Protein AF-A0A6P2C553-F1 (afdb_monomer_lite)

Foldseek 3Di:
DDDPDDPVVVVVVVVVVVVVCLVVVPDDDDDDDPPPDDLVNQLVVLVVVLVVLVVCCVVVVDPPVVSVLVNLVSVLVNCVSPNDDAPPVVPVPDRCPVVSSVVNVVVVVCVSCVVPPPD

Secondary structure (DSSP, 8-state):
-PPP--HHHHHHHHHHHHHHHHHTT-----PPP-S---HHHHHHHHHHHHHHHHHHHHTTSS-HHHHHHHHHHHHHHHHHHSPPPS-SS--SS---HHHHHHHHHHHHHHHHHHTT---

Organism: NCBI:txid2480626

Structure (mmCIF, N/CA/C/O backbone):
data_AF-A0A6P2C553-F1
#
_entry.id   AF-A0A6P2C553-F1
#
loop_
_atom_site.group_PDB
_atom_site.id
_atom_site.type_symbol
_atom_site.label_atom_id
_atom_site.label_alt_id
_atom_site.label_comp_id
_atom_site.label_asym_id
_atom_site.label_entity_id
_atom_site.label_seq_id
_atom_site.pdbx_PDB_ins_code
_atom_site.Cartn_x
_atom_site.Cartn_y
_atom_site.Cartn_z
_atom_site.occupancy
_atom_site.B_iso_or_equiv
_atom_site.auth_seq_id
_atom_site.auth_comp_id
_atom_site.auth_asym_id
_atom_site.auth_atom_id
_atom_site.pdbx_PDB_model_num
ATOM 1 N N . MET A 1 1 ? -28.845 -20.594 -13.317 1.00 42.12 1 MET A N 1
ATOM 2 C CA . MET A 1 1 ? -28.333 -20.096 -12.025 1.00 42.12 1 MET A CA 1
ATOM 3 C C . MET A 1 1 ? -26.927 -19.606 -12.296 1.00 42.12 1 MET A C 1
ATOM 5 O O . MET A 1 1 ? -26.120 -20.425 -12.707 1.00 42.12 1 MET A O 1
ATOM 9 N N . SER A 1 2 ? -26.673 -18.299 -12.227 1.00 54.59 2 SER A N 1
ATOM 10 C CA . SER A 1 2 ? -25.329 -17.759 -12.470 1.00 54.59 2 SER A CA 1
ATOM 11 C C . SER A 1 2 ? -24.397 -18.193 -11.343 1.00 54.59 2 SER A C 1
ATOM 13 O O . SER A 1 2 ? -24.803 -18.160 -10.179 1.00 54.59 2 SER A O 1
ATOM 15 N N . GLU A 1 3 ? -23.188 -18.631 -11.684 1.00 58.22 3 GLU A N 1
ATOM 16 C CA . GLU A 1 3 ? -22.171 -18.997 -10.699 1.00 58.22 3 GLU A CA 1
ATOM 17 C C . GLU A 1 3 ? -21.890 -17.822 -9.749 1.00 58.22 3 GLU A C 1
ATOM 19 O O . GLU A 1 3 ? -21.973 -16.655 -10.156 1.00 58.22 3 GLU A O 1
ATOM 24 N N . PRO A 1 4 ? -21.599 -18.092 -8.465 1.00 65.81 4 PRO A N 1
ATOM 25 C CA . PRO A 1 4 ? -21.212 -17.039 -7.546 1.00 65.81 4 PRO A CA 1
ATOM 26 C C . PRO A 1 4 ? -19.917 -16.394 -8.050 1.00 65.81 4 PRO A C 1
ATOM 28 O O . PRO A 1 4 ? -18.914 -17.075 -8.229 1.00 65.81 4 PRO A O 1
ATOM 31 N N . VAL A 1 5 ? -19.953 -15.072 -8.240 1.00 75.31 5 VAL A N 1
ATOM 32 C CA . VAL A 1 5 ? -18.794 -14.220 -8.573 1.00 75.31 5 VAL A CA 1
ATOM 33 C C . VAL A 1 5 ? -17.565 -14.649 -7.755 1.00 75.31 5 VAL A C 1
ATOM 35 O O . VAL A 1 5 ? -17.701 -14.934 -6.561 1.00 75.31 5 VAL A O 1
ATOM 38 N N . ALA A 1 6 ? -16.371 -14.698 -8.345 1.00 86.50 6 ALA A N 1
ATOM 39 C CA . ALA A 1 6 ? -15.164 -15.075 -7.606 1.00 86.50 6 ALA A CA 1
ATOM 40 C C . ALA A 1 6 ? -14.895 -14.105 -6.433 1.00 86.50 6 ALA A C 1
ATOM 42 O O . ALA A 1 6 ? -15.306 -12.941 -6.446 1.00 86.50 6 ALA A O 1
ATOM 43 N N . ALA A 1 7 ? -14.228 -14.576 -5.374 1.00 87.31 7 ALA A N 1
ATOM 44 C CA . ALA A 1 7 ? -13.928 -13.734 -4.211 1.00 87.31 7 ALA A CA 1
ATOM 45 C C . ALA A 1 7 ? -13.083 -12.506 -4.591 1.00 87.31 7 ALA A C 1
ATOM 47 O O . ALA A 1 7 ? -13.393 -11.396 -4.150 1.00 87.31 7 ALA A O 1
ATOM 48 N N . ASP A 1 8 ? -12.104 -12.698 -5.473 1.00 86.12 8 ASP A N 1
ATOM 49 C CA . ASP A 1 8 ? -11.194 -11.649 -5.934 1.00 86.12 8 ASP A CA 1
ATOM 50 C C . ASP A 1 8 ? -11.929 -10.561 -6.716 1.00 86.12 8 ASP A C 1
ATOM 52 O O . ASP A 1 8 ? -11.716 -9.376 -6.476 1.00 86.12 8 ASP A O 1
ATOM 56 N N . GLU A 1 9 ? -12.886 -10.938 -7.566 1.00 90.81 9 GLU A N 1
ATOM 57 C CA . GLU A 1 9 ? -13.719 -9.981 -8.302 1.00 90.81 9 GLU A CA 1
ATOM 58 C C . GLU A 1 9 ? -14.554 -9.106 -7.359 1.00 90.81 9 GLU A C 1
ATOM 60 O O . GLU A 1 9 ? -14.671 -7.894 -7.558 1.00 90.81 9 GLU A O 1
ATOM 65 N N . ARG A 1 10 ? -15.104 -9.686 -6.284 1.00 92.81 10 ARG A N 1
ATOM 66 C CA . ARG A 1 10 ? -15.850 -8.909 -5.280 1.00 92.81 10 ARG A CA 1
ATOM 67 C C . ARG A 1 10 ? -14.948 -7.961 -4.493 1.00 92.81 10 ARG A C 1
ATOM 69 O O . ARG A 1 10 ? -15.364 -6.835 -4.214 1.00 92.81 10 ARG A O 1
ATOM 76 N N . LEU A 1 11 ? -13.743 -8.396 -4.126 1.00 92.25 11 LEU A N 1
ATOM 77 C CA . LEU A 1 11 ? -12.770 -7.556 -3.421 1.00 92.25 11 LEU A CA 1
ATOM 78 C C . LEU A 1 11 ? -12.243 -6.435 -4.325 1.00 92.25 11 LEU A C 1
ATOM 80 O O . LEU A 1 11 ? -12.166 -5.286 -3.889 1.00 92.25 11 LEU A O 1
ATOM 84 N N . TYR A 1 12 ? -11.994 -6.727 -5.600 1.00 91.62 12 TYR A N 1
ATOM 85 C CA . TYR A 1 12 ? -11.635 -5.731 -6.603 1.00 91.62 12 TYR A CA 1
ATOM 86 C C . TYR A 1 12 ? -12.751 -4.697 -6.799 1.00 91.62 12 TYR A C 1
ATOM 88 O O . TYR A 1 12 ? -12.499 -3.493 -6.767 1.00 91.62 12 TYR A O 1
ATOM 96 N N . ALA A 1 13 ? -14.009 -5.133 -6.899 1.00 91.69 13 ALA A N 1
ATOM 97 C CA . ALA A 1 13 ? -15.149 -4.222 -6.969 1.00 91.69 13 ALA A CA 1
ATOM 98 C C . ALA A 1 13 ? -15.271 -3.337 -5.713 1.00 91.69 13 ALA A C 1
ATOM 100 O O . ALA A 1 13 ? -15.599 -2.152 -5.820 1.00 91.69 13 ALA A O 1
ATOM 101 N N . ALA A 1 14 ? -14.988 -3.877 -4.522 1.00 91.19 14 ALA A N 1
ATOM 102 C CA . ALA A 1 14 ? -14.940 -3.090 -3.291 1.00 91.19 14 ALA A CA 1
ATOM 103 C C . ALA A 1 14 ? -13.815 -2.040 -3.331 1.00 91.19 14 ALA A C 1
ATOM 105 O O . ALA A 1 14 ? -14.063 -0.877 -3.012 1.00 91.19 14 ALA A O 1
ATOM 106 N N . MET A 1 15 ? -12.618 -2.407 -3.799 1.00 92.50 15 MET A N 1
ATOM 107 C CA . MET A 1 15 ? -11.508 -1.471 -4.007 1.00 92.50 15 MET A CA 1
ATOM 108 C C . MET A 1 15 ? -11.880 -0.357 -4.994 1.00 92.50 15 MET A C 1
ATOM 110 O O . MET A 1 15 ? -11.657 0.816 -4.701 1.00 92.50 15 MET A O 1
ATOM 114 N N . LEU A 1 16 ? -12.499 -0.687 -6.133 1.00 91.44 16 LEU A N 1
ATOM 115 C CA . LEU A 1 16 ? -12.944 0.312 -7.108 1.00 91.44 16 LEU A CA 1
ATOM 116 C C . LEU A 1 16 ? -13.925 1.315 -6.495 1.00 91.44 16 LEU A C 1
ATOM 118 O O . LEU A 1 16 ? -13.814 2.512 -6.752 1.00 91.44 16 LEU A O 1
ATOM 122 N N . ARG A 1 17 ? -14.849 0.863 -5.640 1.00 89.75 17 ARG A N 1
ATOM 123 C CA . ARG A 1 17 ? -15.758 1.767 -4.918 1.00 89.75 17 ARG A CA 1
ATOM 124 C C . ARG A 1 17 ? -15.007 2.710 -3.982 1.00 89.75 17 ARG A C 1
ATOM 126 O O . ARG A 1 17 ? -15.340 3.892 -3.945 1.00 89.75 17 ARG A O 1
ATOM 133 N N . LEU A 1 18 ? -13.988 2.223 -3.271 1.00 89.88 18 LEU A N 1
ATOM 134 C CA . LEU A 1 18 ? -13.138 3.067 -2.424 1.00 89.88 18 LEU A CA 1
ATOM 135 C C . LEU A 1 18 ? -12.373 4.106 -3.252 1.00 89.88 18 LEU A C 1
ATOM 137 O O . LEU A 1 18 ? -12.334 5.273 -2.874 1.00 89.88 18 LEU A O 1
ATOM 141 N N . LEU A 1 19 ? -11.821 3.713 -4.404 1.00 89.12 19 LEU A N 1
ATOM 142 C CA . LEU A 1 19 ? -11.111 4.622 -5.310 1.00 89.12 19 LEU A CA 1
ATOM 143 C C . LEU A 1 19 ? -12.035 5.701 -5.883 1.00 89.12 19 LEU A C 1
ATOM 145 O O . LEU A 1 19 ? -11.668 6.875 -5.905 1.00 89.12 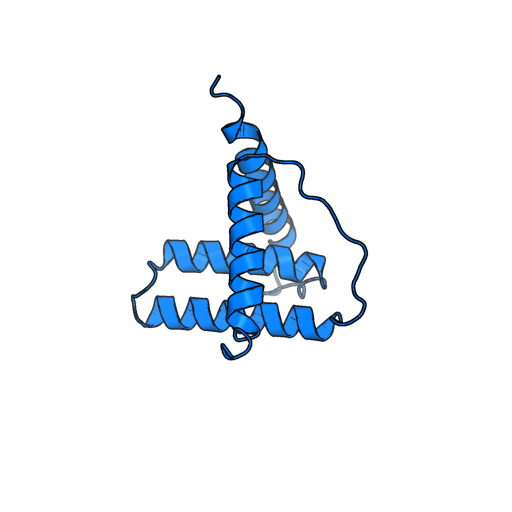19 LEU A O 1
ATOM 149 N N . VAL A 1 20 ? -13.244 5.322 -6.301 1.00 88.50 20 VAL A N 1
ATOM 150 C CA . VAL A 1 20 ? -14.269 6.265 -6.767 1.00 88.50 20 VAL A CA 1
ATOM 151 C C . VAL A 1 20 ? -14.678 7.211 -5.638 1.00 88.50 20 VAL A C 1
ATOM 153 O O . VAL A 1 20 ? -14.716 8.421 -5.846 1.00 88.50 20 VAL A O 1
ATOM 156 N N . GLY A 1 21 ? -14.922 6.690 -4.432 1.00 86.94 21 GLY A N 1
ATOM 157 C CA . GLY A 1 21 ? -15.248 7.499 -3.257 1.00 86.94 21 GLY A CA 1
ATOM 158 C C . GLY A 1 21 ? -14.135 8.488 -2.902 1.00 86.94 21 GLY A C 1
ATOM 159 O O . GLY A 1 21 ? -14.411 9.667 -2.688 1.00 86.94 21 GLY A O 1
ATOM 160 N N . TYR A 1 22 ? -1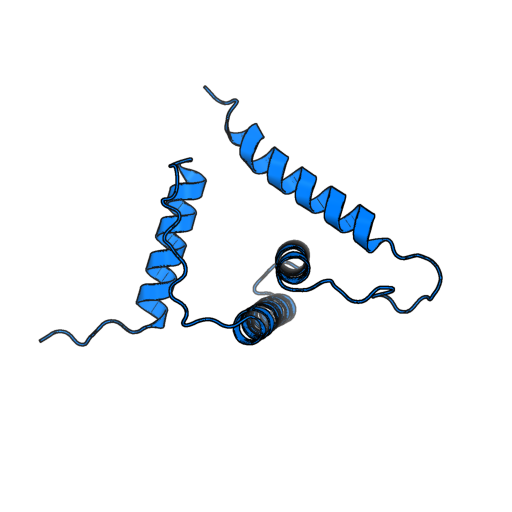2.875 8.043 -2.930 1.00 84.19 22 TYR A N 1
ATOM 161 C CA . TYR A 1 22 ? -11.700 8.890 -2.722 1.00 84.19 22 TYR A CA 1
ATOM 162 C C . TYR A 1 22 ? -11.581 9.978 -3.800 1.00 84.19 22 TYR A C 1
ATOM 164 O O . TYR A 1 22 ? -11.383 11.150 -3.479 1.00 84.19 22 TYR A O 1
ATOM 172 N N . GLY A 1 23 ? -11.769 9.615 -5.074 1.00 84.81 23 GLY A N 1
ATOM 173 C CA . GLY A 1 23 ? -11.762 10.550 -6.201 1.00 84.81 23 GLY A CA 1
ATOM 174 C C . GLY A 1 23 ? -12.869 11.606 -6.117 1.00 84.81 23 GLY A C 1
ATOM 175 O O . GLY A 1 23 ? -12.613 12.778 -6.385 1.00 84.81 23 GLY A O 1
ATOM 176 N N . ASN A 1 24 ? -14.061 11.203 -5.673 1.00 85.56 24 ASN A N 1
ATOM 177 C CA . ASN A 1 24 ? -15.239 12.061 -5.520 1.00 85.56 24 ASN A CA 1
ATOM 178 C C . ASN A 1 24 ? -15.339 12.738 -4.146 1.00 85.56 24 ASN A C 1
ATOM 180 O O . ASN A 1 24 ? -16.306 13.455 -3.896 1.00 85.56 24 ASN A O 1
ATOM 184 N N . ARG A 1 25 ? -14.369 12.516 -3.247 1.00 78.50 25 ARG A N 1
ATOM 185 C CA . ARG A 1 25 ? -14.335 13.076 -1.881 1.00 78.50 25 ARG A CA 1
ATOM 186 C C . ARG A 1 25 ? -15.570 12.745 -1.047 1.00 78.50 25 ARG A C 1
ATOM 188 O O . ARG A 1 25 ? -15.967 13.510 -0.170 1.00 78.50 25 ARG A O 1
ATOM 195 N N . GLN A 1 26 ? -16.183 11.605 -1.319 1.00 82.62 26 GLN A N 1
ATOM 196 C CA . GLN A 1 26 ? -17.295 11.133 -0.516 1.00 82.62 26 GLN A CA 1
ATOM 197 C C . GLN A 1 26 ? -16.753 10.632 0.820 1.00 82.62 26 GLN A C 1
ATOM 199 O O . GLN A 1 26 ? -15.734 9.939 0.863 1.00 82.62 26 GLN A O 1
ATOM 204 N N . ALA A 1 27 ? -17.433 10.989 1.912 1.00 73.00 27 ALA A N 1
ATOM 205 C CA . ALA A 1 27 ? -17.152 10.404 3.212 1.00 73.00 27 ALA A CA 1
ATOM 206 C C . ALA A 1 27 ? -17.348 8.891 3.089 1.00 73.00 27 ALA A C 1
ATOM 208 O O . ALA A 1 27 ? -18.461 8.413 2.867 1.00 73.00 27 ALA A O 1
ATOM 209 N N . CYS A 1 28 ? -16.248 8.147 3.152 1.00 70.62 28 CYS A N 1
ATOM 210 C CA . CYS A 1 28 ? -16.320 6.700 3.154 1.00 70.62 28 CYS A CA 1
ATOM 211 C C . CYS A 1 28 ? -16.833 6.275 4.526 1.00 70.62 28 CYS A C 1
ATOM 213 O O . CYS A 1 28 ? -16.262 6.663 5.547 1.00 70.62 28 CYS A O 1
ATOM 215 N N . GLU A 1 29 ? -17.913 5.501 4.551 1.00 80.12 29 GLU A N 1
ATOM 216 C CA . GLU A 1 29 ? -18.322 4.824 5.773 1.00 80.12 29 GLU A CA 1
ATOM 217 C C . GLU A 1 29 ? -17.158 3.942 6.236 1.00 80.12 29 GLU A C 1
ATOM 219 O O . GLU A 1 29 ? -16.598 3.176 5.448 1.00 80.12 29 GLU A O 1
ATOM 224 N N . ILE A 1 30 ? -16.765 4.083 7.501 1.00 80.81 30 ILE A N 1
ATOM 225 C CA . ILE A 1 30 ? -15.731 3.250 8.113 1.00 80.81 30 ILE A CA 1
ATOM 226 C C . ILE A 1 30 ? -16.470 2.139 8.860 1.00 80.81 30 ILE A C 1
ATOM 228 O O . ILE A 1 30 ? -16.927 2.372 9.983 1.00 80.81 30 ILE A O 1
ATOM 232 N N . PRO A 1 31 ? -16.649 0.949 8.254 1.00 86.31 31 PRO A N 1
ATOM 233 C CA . PRO A 1 31 ? -17.304 -0.149 8.941 1.00 86.31 31 PRO A CA 1
ATOM 234 C C . PRO A 1 31 ? -16.448 -0.618 10.120 1.00 86.31 31 PRO A C 1
ATOM 236 O O . PRO A 1 31 ? -15.219 -0.516 10.104 1.00 86.31 31 PRO A O 1
ATOM 239 N N . GLY A 1 32 ? -17.101 -1.201 11.127 1.00 86.94 32 GLY A N 1
ATOM 240 C CA . GLY A 1 32 ? -16.398 -1.896 12.202 1.00 86.94 32 GLY A CA 1
ATOM 241 C C . GLY A 1 32 ? -15.523 -3.048 11.671 1.00 86.94 32 GLY A C 1
ATOM 242 O O . GLY A 1 32 ? -15.790 -3.595 10.592 1.00 86.94 32 GLY A O 1
ATOM 243 N N . PRO A 1 33 ? -14.475 -3.444 12.414 1.00 88.25 33 PRO A N 1
ATOM 244 C CA . PRO A 1 33 ? -13.581 -4.517 11.998 1.00 88.25 33 PRO A CA 1
ATOM 245 C C . PRO A 1 33 ? -14.340 -5.840 11.844 1.00 88.25 33 PRO A C 1
ATOM 247 O O . PRO A 1 33 ? -15.125 -6.229 12.705 1.00 88.25 33 PRO A O 1
ATOM 250 N N . ARG A 1 34 ? -14.066 -6.571 10.756 1.00 91.75 34 ARG A N 1
ATOM 251 C CA . ARG A 1 34 ? -14.696 -7.878 10.483 1.00 91.75 34 ARG A CA 1
ATOM 252 C C . ARG A 1 34 ? -14.110 -9.029 11.308 1.00 91.75 34 ARG A C 1
ATOM 254 O O . ARG A 1 34 ? -14.703 -10.098 11.341 1.00 91.75 34 ARG A O 1
ATOM 261 N N . GLY A 1 35 ? -12.933 -8.842 11.911 1.00 92.44 35 GLY A N 1
ATOM 262 C CA . GLY A 1 35 ? -12.258 -9.850 12.743 1.00 92.44 35 GLY A CA 1
ATOM 263 C C . GLY A 1 35 ? -11.640 -11.038 11.990 1.00 92.44 35 GLY A C 1
ATOM 264 O O . GLY A 1 35 ? -11.171 -11.970 12.632 1.00 92.44 35 GLY A O 1
ATOM 265 N N . VAL A 1 36 ? -11.633 -11.018 10.651 1.00 95.38 36 VAL A N 1
ATOM 266 C CA . VAL A 1 36 ? -11.116 -12.124 9.818 1.00 95.38 36 VAL A CA 1
ATOM 267 C C . VAL A 1 36 ? -9.638 -11.944 9.457 1.00 95.38 36 VAL A C 1
ATOM 269 O O . VAL A 1 36 ? -8.919 -12.929 9.362 1.00 95.38 36 VAL A O 1
ATOM 272 N N . VAL A 1 37 ? -9.181 -10.700 9.283 1.00 93.94 37 VAL A N 1
ATOM 273 C CA . VAL A 1 37 ? -7.794 -10.369 8.914 1.00 93.94 37 VAL A CA 1
ATOM 274 C C . VAL A 1 37 ? -6.974 -10.102 10.174 1.00 93.94 37 VAL A C 1
ATOM 276 O O . VAL A 1 37 ? -7.328 -9.229 10.972 1.00 93.94 37 VAL A O 1
ATOM 279 N N . ARG A 1 38 ? -5.880 -10.844 10.353 1.00 95.88 38 ARG A N 1
ATOM 280 C CA . ARG A 1 38 ? -4.901 -10.660 11.432 1.00 95.88 38 ARG A CA 1
ATOM 281 C C . ARG A 1 38 ? -3.760 -9.750 10.979 1.00 95.88 38 ARG A C 1
ATOM 283 O O . ARG A 1 38 ? -3.575 -9.482 9.796 1.00 95.88 38 ARG A O 1
ATOM 290 N N . ARG A 1 39 ? -2.951 -9.301 11.944 1.00 95.50 39 ARG A N 1
ATOM 291 C CA . ARG A 1 39 ? -1.773 -8.456 11.684 1.00 95.50 39 ARG A CA 1
ATOM 292 C C . ARG A 1 39 ? -0.802 -9.098 10.687 1.00 95.50 39 ARG A C 1
ATOM 294 O O . ARG A 1 39 ? -0.352 -8.412 9.780 1.00 95.50 39 ARG A O 1
ATOM 301 N N . GLN A 1 40 ? -0.508 -10.391 10.852 1.00 96.06 40 GLN A N 1
ATOM 302 C CA . GLN A 1 40 ? 0.399 -11.107 9.951 1.00 96.06 40 GLN A CA 1
ATOM 303 C C . GLN A 1 40 ? -0.167 -11.191 8.531 1.00 96.06 40 GLN A C 1
ATOM 305 O O . GLN A 1 40 ? 0.549 -10.871 7.596 1.00 96.06 40 GLN A O 1
ATOM 310 N N . ASP A 1 41 ? -1.462 -11.489 8.378 1.00 97.19 41 ASP A N 1
ATOM 311 C CA . ASP A 1 41 ? -2.117 -11.529 7.063 1.00 97.19 41 ASP A CA 1
ATOM 312 C C . ASP A 1 41 ? -1.983 -10.184 6.324 1.00 97.19 41 ASP A C 1
ATOM 314 O O . ASP A 1 41 ? -1.771 -10.147 5.114 1.00 97.19 41 ASP A O 1
ATOM 318 N N . ALA A 1 42 ? -2.074 -9.062 7.051 1.00 95.88 42 ALA A N 1
ATOM 319 C CA . ALA A 1 42 ? -1.867 -7.731 6.482 1.00 95.88 42 ALA A CA 1
ATOM 320 C C . ALA A 1 42 ? -0.405 -7.486 6.065 1.00 95.88 42 ALA A C 1
ATOM 322 O O . ALA A 1 42 ? -0.170 -6.895 5.014 1.00 95.88 42 ALA A O 1
ATOM 323 N N . LEU A 1 43 ? 0.570 -7.944 6.859 1.00 96.00 43 LEU A N 1
ATOM 324 C CA . LEU A 1 43 ? 1.992 -7.855 6.507 1.00 96.00 43 LEU A CA 1
ATOM 325 C C . LEU A 1 43 ? 2.313 -8.708 5.276 1.00 96.00 43 LEU A C 1
ATOM 327 O O . LEU A 1 43 ? 2.940 -8.212 4.343 1.00 96.00 43 LEU A O 1
ATOM 331 N N . ASP A 1 44 ? 1.825 -9.946 5.241 1.00 97.06 44 ASP A N 1
ATOM 332 C CA . ASP A 1 44 ? 2.010 -10.855 4.111 1.00 97.06 44 ASP A CA 1
ATOM 333 C C . ASP A 1 44 ? 1.387 -10.265 2.841 1.00 97.06 44 ASP A C 1
ATOM 335 O O . ASP A 1 44 ? 2.021 -10.256 1.789 1.00 97.06 44 ASP A O 1
ATOM 339 N N . ALA A 1 45 ? 0.186 -9.683 2.940 1.00 96.81 45 ALA A N 1
ATOM 340 C CA . ALA A 1 45 ? -0.458 -9.005 1.819 1.00 96.81 45 ALA A CA 1
ATOM 341 C C . ALA A 1 45 ? 0.366 -7.816 1.295 1.00 96.81 45 ALA A C 1
ATOM 343 O O . ALA A 1 45 ? 0.504 -7.665 0.083 1.00 96.81 45 ALA A O 1
ATOM 344 N N . VAL A 1 46 ? 0.947 -6.992 2.177 1.00 96.56 46 VAL A N 1
ATOM 345 C CA . VAL A 1 46 ? 1.825 -5.880 1.767 1.00 96.56 46 VAL A CA 1
ATOM 346 C C . VAL A 1 46 ? 3.035 -6.396 0.983 1.00 96.56 46 VAL A C 1
ATOM 348 O O . VAL A 1 46 ? 3.345 -5.847 -0.075 1.00 96.56 46 VAL A O 1
ATOM 351 N N . ILE A 1 47 ? 3.683 -7.466 1.453 1.00 94.69 47 ILE A N 1
ATOM 352 C CA . ILE A 1 47 ? 4.840 -8.067 0.773 1.00 94.69 47 ILE A CA 1
ATOM 353 C C . ILE A 1 47 ? 4.447 -8.674 -0.578 1.00 94.69 47 ILE A C 1
ATOM 355 O O . ILE A 1 47 ? 5.144 -8.457 -1.566 1.00 94.69 47 ILE A O 1
ATOM 359 N N . GLN A 1 48 ? 3.316 -9.376 -0.654 1.00 97.00 48 GLN A N 1
ATOM 360 C CA . GLN A 1 48 ? 2.827 -9.949 -1.911 1.00 97.00 48 GLN A CA 1
ATOM 361 C C . GLN A 1 48 ? 2.528 -8.866 -2.955 1.00 97.00 48 GLN A C 1
ATOM 363 O O . GLN A 1 48 ? 2.896 -9.008 -4.118 1.00 97.00 48 GLN A O 1
ATOM 368 N N . VAL A 1 49 ? 1.920 -7.744 -2.553 1.00 96.56 49 VAL A N 1
ATOM 369 C CA . VAL A 1 49 ? 1.691 -6.619 -3.474 1.00 96.56 49 VAL A CA 1
ATOM 370 C C . VAL A 1 49 ? 3.015 -5.981 -3.905 1.00 96.56 49 VAL A C 1
ATOM 372 O O . VAL A 1 49 ? 3.164 -5.652 -5.080 1.00 96.56 49 VAL A O 1
ATOM 375 N N . ALA A 1 50 ? 3.988 -5.840 -2.999 1.00 94.69 50 ALA A N 1
ATOM 376 C CA . ALA A 1 50 ? 5.313 -5.330 -3.351 1.00 94.69 50 ALA A CA 1
ATOM 377 C C . ALA A 1 50 ? 6.012 -6.225 -4.388 1.00 94.69 50 ALA A C 1
ATOM 379 O O . ALA A 1 50 ? 6.566 -5.704 -5.351 1.00 94.69 50 ALA A O 1
ATOM 380 N N . ALA A 1 51 ? 5.914 -7.551 -4.244 1.00 96.06 51 ALA A N 1
ATOM 381 C CA . ALA A 1 51 ? 6.455 -8.505 -5.211 1.00 96.06 51 ALA A CA 1
ATOM 382 C C . ALA A 1 51 ? 5.794 -8.377 -6.595 1.00 96.06 51 ALA A C 1
ATOM 384 O O . ALA A 1 51 ? 6.492 -8.360 -7.602 1.00 96.06 51 ALA A O 1
ATOM 385 N N . VAL A 1 52 ? 4.467 -8.203 -6.654 1.00 96.75 52 VAL A N 1
ATOM 386 C CA . VAL A 1 52 ? 3.748 -7.968 -7.923 1.00 96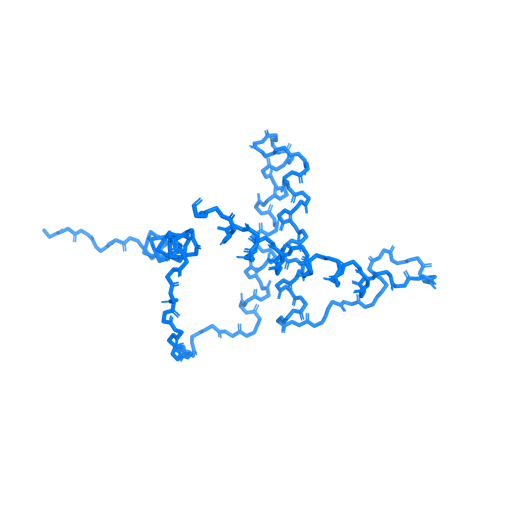.75 52 VAL A CA 1
ATOM 387 C C . VAL A 1 52 ? 4.200 -6.666 -8.593 1.00 96.75 52 VAL A C 1
ATOM 389 O O . VAL A 1 52 ? 4.352 -6.616 -9.814 1.00 96.75 52 VAL A O 1
ATOM 392 N N . VAL A 1 53 ? 4.412 -5.601 -7.813 1.00 96.44 53 VAL A N 1
ATOM 393 C CA . VAL A 1 53 ? 4.934 -4.329 -8.337 1.00 96.44 53 VAL A CA 1
ATOM 394 C C . VAL A 1 53 ? 6.350 -4.513 -8.878 1.00 96.44 53 VAL A C 1
ATOM 396 O O . VAL A 1 53 ? 6.626 -4.066 -9.988 1.00 96.44 53 VAL A O 1
ATOM 399 N N . ASP A 1 54 ? 7.223 -5.175 -8.121 1.00 95.88 54 ASP A N 1
ATOM 400 C CA . ASP A 1 54 ? 8.608 -5.435 -8.512 1.00 95.88 54 ASP A CA 1
ATOM 401 C C . ASP A 1 54 ? 8.696 -6.267 -9.800 1.00 95.88 54 ASP A C 1
ATOM 403 O O . ASP A 1 54 ? 9.386 -5.878 -10.743 1.00 95.88 54 ASP A O 1
ATOM 407 N N . GLU A 1 55 ? 7.919 -7.349 -9.898 1.00 97.62 55 GLU A N 1
ATOM 408 C CA . GLU A 1 55 ? 7.829 -8.178 -11.102 1.00 97.62 55 GLU A CA 1
ATOM 409 C C . GLU A 1 55 ? 7.354 -7.358 -12.309 1.00 97.62 55 GLU A C 1
ATOM 411 O O . GLU A 1 55 ? 7.950 -7.417 -13.385 1.00 97.62 55 GLU A O 1
ATOM 416 N N . ALA A 1 56 ? 6.313 -6.538 -12.135 1.00 97.44 56 ALA A N 1
ATOM 417 C CA . ALA A 1 56 ? 5.779 -5.705 -13.208 1.00 97.44 56 ALA A CA 1
ATOM 418 C C . ALA A 1 56 ? 6.764 -4.614 -13.667 1.00 97.44 56 ALA A C 1
ATOM 420 O O . ALA A 1 56 ? 6.769 -4.252 -14.847 1.00 97.44 56 ALA A O 1
ATOM 421 N N . VAL A 1 57 ? 7.604 -4.094 -12.768 1.00 97.69 57 VAL A N 1
ATOM 422 C CA . VAL A 1 57 ? 8.687 -3.158 -13.111 1.00 97.69 57 VAL A CA 1
ATOM 423 C C . VAL A 1 57 ? 9.789 -3.878 -13.882 1.00 97.69 57 VAL A C 1
ATOM 425 O O . VAL A 1 57 ? 10.176 -3.414 -14.954 1.00 97.69 57 VAL A O 1
ATOM 428 N N . HIS A 1 58 ? 10.249 -5.032 -13.392 1.00 96.62 58 HIS A N 1
ATOM 429 C CA . HIS A 1 58 ? 11.268 -5.845 -14.061 1.00 96.62 58 HIS A CA 1
ATOM 430 C C . HIS A 1 58 ? 10.821 -6.320 -15.449 1.00 96.62 58 HIS A C 1
ATOM 432 O O . HIS A 1 58 ? 11.619 -6.339 -16.385 1.00 96.62 58 HIS A O 1
ATOM 438 N N . ALA A 1 59 ? 9.536 -6.642 -15.612 1.00 97.75 59 ALA A N 1
ATOM 439 C CA . ALA A 1 59 ? 8.933 -6.990 -16.896 1.00 97.75 59 ALA A CA 1
ATOM 440 C C . ALA A 1 59 ? 8.712 -5.779 -17.828 1.00 97.75 59 ALA A C 1
ATOM 442 O O . ALA A 1 59 ? 8.284 -5.952 -18.970 1.00 97.75 59 ALA A O 1
ATOM 443 N N . GLY A 1 60 ? 8.961 -4.550 -17.362 1.00 96.88 60 GLY A N 1
ATOM 444 C CA . GLY A 1 60 ? 8.750 -3.315 -18.122 1.00 96.88 60 GLY A CA 1
ATOM 445 C C . GLY A 1 60 ? 7.280 -2.909 -18.295 1.00 96.88 60 GLY A C 1
ATOM 446 O O . GLY A 1 60 ? 6.985 -1.991 -19.061 1.00 96.88 60 GLY A O 1
ATOM 447 N N . ALA A 1 61 ? 6.349 -3.562 -17.594 1.00 97.69 61 ALA A N 1
ATOM 448 C CA . ALA A 1 61 ? 4.921 -3.243 -17.629 1.00 97.69 61 ALA A CA 1
ATOM 449 C C . ALA A 1 61 ? 4.582 -1.974 -16.826 1.00 97.69 61 ALA A C 1
ATOM 451 O O . ALA A 1 61 ? 3.608 -1.280 -17.129 1.00 97.69 61 ALA A O 1
ATOM 452 N N . ILE A 1 62 ? 5.394 -1.652 -15.815 1.00 95.62 62 ILE A N 1
ATOM 453 C CA . ILE A 1 62 ? 5.296 -0.426 -15.019 1.00 95.62 62 ILE A CA 1
ATOM 454 C C . ILE A 1 62 ? 6.620 0.346 -15.133 1.00 95.62 62 ILE A C 1
ATOM 456 O O . ILE A 1 62 ? 7.678 -0.233 -14.903 1.00 95.62 62 ILE A O 1
ATOM 460 N N . PRO A 1 63 ? 6.598 1.657 -15.451 1.00 97.50 63 PRO A N 1
ATOM 461 C CA . PRO A 1 63 ? 7.801 2.484 -15.408 1.00 97.50 63 PRO A CA 1
ATOM 462 C C . PRO A 1 63 ? 8.442 2.478 -14.017 1.00 97.50 63 PRO A C 1
ATOM 464 O O . PRO A 1 63 ? 7.726 2.598 -13.021 1.00 97.50 63 PRO A O 1
ATOM 467 N N . VAL A 1 64 ? 9.775 2.429 -13.957 1.00 95.25 64 VAL A N 1
ATOM 468 C CA . VAL A 1 64 ? 10.549 2.334 -12.704 1.00 95.25 64 VAL A CA 1
ATOM 469 C C . VAL A 1 64 ? 10.102 3.366 -11.666 1.00 95.25 64 VAL A C 1
ATOM 471 O O . VAL A 1 64 ? 9.764 2.989 -10.549 1.00 95.25 64 VAL A O 1
ATOM 474 N N . ASP A 1 65 ? 9.971 4.641 -12.045 1.00 94.81 65 ASP A N 1
ATOM 475 C CA . ASP A 1 65 ? 9.557 5.708 -11.119 1.00 94.81 65 ASP A CA 1
ATOM 476 C C . ASP A 1 65 ? 8.176 5.460 -10.492 1.00 94.81 65 ASP A C 1
ATOM 478 O O . ASP A 1 65 ? 7.937 5.769 -9.324 1.00 94.81 65 ASP A O 1
ATOM 482 N N . ARG A 1 66 ? 7.244 4.868 -11.254 1.00 94.69 66 ARG A N 1
ATOM 483 C CA . ARG A 1 66 ? 5.913 4.511 -10.739 1.00 94.69 66 ARG A CA 1
ATOM 484 C C . ARG A 1 66 ? 5.976 3.307 -9.810 1.00 94.69 66 ARG A C 1
ATOM 486 O O . ARG A 1 66 ? 5.241 3.282 -8.825 1.00 94.69 66 ARG A O 1
ATOM 493 N N . GLY A 1 67 ? 6.842 2.345 -10.114 1.00 95.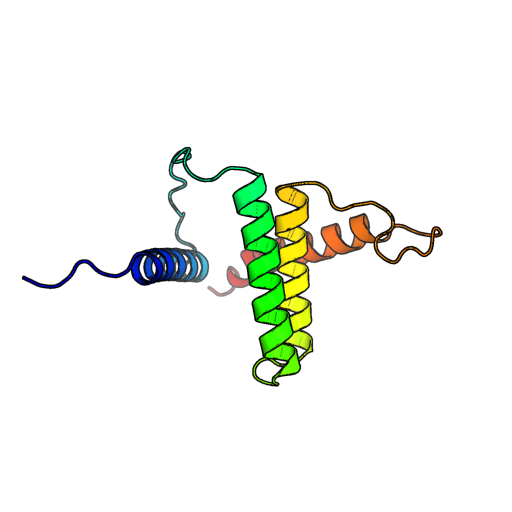12 67 GLY A N 1
ATOM 494 C CA . GLY A 1 67 ? 7.129 1.212 -9.241 1.00 95.12 67 GLY A CA 1
ATOM 495 C C . GLY A 1 67 ? 7.708 1.650 -7.900 1.00 95.12 67 GLY A C 1
ATOM 496 O O . GLY A 1 67 ? 7.169 1.288 -6.858 1.00 95.12 67 GLY A O 1
ATOM 497 N N . LEU A 1 68 ? 8.729 2.513 -7.926 1.00 92.69 68 LEU A N 1
ATOM 498 C CA . LEU A 1 68 ? 9.337 3.095 -6.726 1.00 92.69 68 LEU A CA 1
ATOM 499 C C . LEU A 1 68 ? 8.310 3.863 -5.892 1.00 92.69 68 LEU A C 1
ATOM 501 O O . LEU A 1 68 ? 8.220 3.670 -4.681 1.00 92.69 68 LEU A O 1
ATOM 505 N N . HIS A 1 69 ? 7.478 4.687 -6.535 1.00 92.44 69 HIS A N 1
ATOM 506 C CA . HIS A 1 69 ? 6.419 5.403 -5.831 1.00 92.44 69 HIS A CA 1
ATOM 507 C C . HIS A 1 69 ? 5.404 4.451 -5.175 1.00 92.44 69 HIS A C 1
ATOM 509 O O . HIS A 1 69 ? 5.025 4.656 -4.022 1.00 92.44 69 HIS A O 1
ATOM 515 N N . ALA A 1 70 ? 4.981 3.391 -5.872 1.00 94.38 70 ALA A N 1
ATOM 516 C CA . ALA A 1 70 ? 4.074 2.388 -5.317 1.00 94.38 70 ALA A CA 1
ATOM 517 C C . ALA A 1 70 ? 4.705 1.631 -4.134 1.00 94.38 70 ALA A C 1
ATOM 519 O O . ALA A 1 70 ? 4.057 1.476 -3.098 1.00 94.38 70 ALA A O 1
ATOM 520 N N . ALA A 1 71 ? 5.973 1.229 -4.246 1.00 93.06 71 ALA A N 1
ATOM 521 C CA . ALA A 1 71 ? 6.717 0.594 -3.161 1.00 93.06 71 ALA A CA 1
ATOM 522 C C . ALA A 1 71 ? 6.826 1.511 -1.929 1.00 93.06 71 ALA A C 1
ATOM 524 O O . ALA A 1 71 ? 6.567 1.072 -0.809 1.00 93.06 71 ALA A O 1
ATOM 525 N N . ALA A 1 72 ? 7.095 2.806 -2.125 1.00 92.19 72 ALA A N 1
ATOM 526 C CA . ALA A 1 72 ? 7.122 3.779 -1.035 1.00 92.19 72 ALA A CA 1
ATOM 527 C C . ALA A 1 72 ? 5.759 3.902 -0.322 1.00 92.19 72 ALA A C 1
ATOM 529 O O . ALA A 1 72 ? 5.702 3.956 0.906 1.00 92.19 72 ALA A O 1
ATOM 530 N N . MET A 1 73 ? 4.640 3.876 -1.060 1.00 95.00 73 MET A N 1
ATOM 531 C CA . MET A 1 73 ? 3.296 3.849 -0.457 1.00 95.00 73 MET A CA 1
ATOM 532 C C . MET A 1 73 ? 3.055 2.587 0.377 1.00 95.00 73 MET A C 1
ATOM 534 O O . MET A 1 73 ? 2.463 2.666 1.455 1.00 95.00 73 MET A O 1
ATOM 538 N N . LEU A 1 74 ? 3.532 1.431 -0.089 1.00 95.38 74 LEU A N 1
ATOM 539 C CA . LEU A 1 74 ? 3.443 0.182 0.666 1.00 95.38 74 LEU A CA 1
ATOM 540 C C . LEU A 1 74 ? 4.257 0.242 1.962 1.00 95.38 74 LEU A C 1
ATOM 542 O O . LEU A 1 74 ? 3.797 -0.287 2.970 1.00 95.38 74 LEU A O 1
ATOM 546 N N . MET A 1 75 ? 5.405 0.927 1.979 1.00 93.06 75 MET A N 1
ATOM 547 C CA . MET A 1 75 ? 6.201 1.106 3.201 1.00 93.06 75 MET A CA 1
ATOM 548 C C . MET A 1 75 ? 5.501 1.989 4.238 1.00 93.06 75 MET A C 1
ATOM 550 O O . MET A 1 75 ? 5.519 1.656 5.420 1.00 93.06 75 MET A O 1
ATOM 554 N N . VAL A 1 76 ? 4.780 3.034 3.813 1.00 94.81 76 VAL A N 1
ATOM 555 C CA . VAL A 1 76 ? 3.924 3.826 4.720 1.00 94.81 76 VAL A CA 1
ATOM 556 C C . VAL A 1 76 ? 2.839 2.950 5.361 1.00 94.81 76 VAL A C 1
ATOM 558 O O . VAL A 1 76 ? 2.567 3.062 6.557 1.00 94.81 76 VAL A O 1
ATOM 561 N N . VAL A 1 77 ? 2.221 2.051 4.586 1.00 95.81 77 VAL A N 1
ATOM 562 C CA . VAL A 1 77 ? 1.231 1.095 5.113 1.00 95.81 77 VAL A CA 1
ATOM 563 C C . VAL A 1 77 ? 1.892 0.094 6.060 1.00 95.81 77 VAL A C 1
ATOM 565 O O . VAL A 1 77 ? 1.355 -0.168 7.137 1.00 95.81 77 VAL A O 1
ATOM 568 N N . ARG A 1 78 ? 3.058 -0.442 5.678 1.00 94.06 78 ARG A N 1
ATOM 569 C CA . ARG A 1 78 ? 3.844 -1.377 6.486 1.00 94.06 78 ARG A CA 1
ATOM 570 C C . ARG A 1 78 ? 4.112 -0.767 7.853 1.00 94.06 78 ARG A C 1
ATOM 572 O O . ARG A 1 78 ? 3.734 -1.402 8.829 1.00 94.06 78 ARG A O 1
ATOM 579 N N . GLU A 1 79 ? 4.672 0.441 7.906 1.00 94.81 79 GLU A N 1
ATOM 580 C CA . GLU A 1 79 ? 5.005 1.166 9.139 1.00 94.81 79 GLU A CA 1
ATOM 581 C C . GLU A 1 79 ? 3.809 1.267 10.093 1.00 94.81 79 GLU A C 1
ATOM 583 O O . GLU A 1 79 ? 3.907 0.963 11.282 1.00 94.81 79 GLU A O 1
ATOM 588 N N . PHE A 1 80 ? 2.638 1.627 9.560 1.00 95.50 80 PHE A N 1
ATOM 589 C CA . PHE A 1 80 ? 1.417 1.726 10.357 1.00 95.50 80 PHE A CA 1
ATOM 590 C C . PHE A 1 80 ? 0.980 0.375 10.942 1.00 95.50 80 PHE A C 1
ATOM 592 O O . PHE A 1 80 ? 0.515 0.303 12.082 1.00 95.50 80 PHE A O 1
ATOM 599 N N . VAL A 1 81 ? 1.115 -0.711 10.174 1.00 94.88 81 VAL A N 1
ATOM 600 C CA . VAL A 1 81 ? 0.766 -2.062 10.635 1.00 94.88 81 VAL A CA 1
ATOM 601 C C . VAL A 1 81 ? 1.800 -2.578 11.633 1.00 94.88 81 VAL A C 1
ATOM 603 O O . VAL A 1 81 ? 1.434 -3.178 12.646 1.00 94.88 81 VAL A O 1
ATOM 606 N N . GLN A 1 82 ? 3.086 -2.365 11.377 1.00 94.44 82 GLN A N 1
ATOM 607 C CA . GLN A 1 82 ? 4.206 -2.713 12.244 1.00 94.44 82 GLN A CA 1
ATOM 608 C C . GLN A 1 82 ? 5.384 -1.772 11.933 1.00 94.44 82 GLN A C 1
ATOM 610 O O . GLN A 1 82 ? 5.651 -1.553 10.755 1.00 94.44 82 GLN A O 1
ATOM 615 N N . PRO A 1 83 ? 6.156 -1.304 12.928 1.00 92.00 83 PRO A N 1
ATOM 616 C CA . PRO A 1 83 ? 7.318 -0.453 12.670 1.00 92.00 83 PRO A CA 1
ATOM 617 C C . PRO A 1 83 ? 8.387 -1.158 11.840 1.00 92.00 83 PRO A C 1
ATOM 619 O O . PRO A 1 83 ? 8.723 -2.325 12.107 1.00 92.00 83 PRO A O 1
ATOM 622 N N . LEU A 1 84 ? 8.869 -0.491 10.802 1.00 89.44 84 LEU A N 1
ATOM 623 C CA . LEU A 1 84 ? 9.988 -0.931 9.985 1.00 89.44 84 LEU A CA 1
ATOM 624 C C . LEU A 1 84 ? 11.245 -1.074 10.860 1.00 89.44 84 LEU A C 1
ATOM 626 O O . LEU A 1 84 ? 11.378 -0.392 1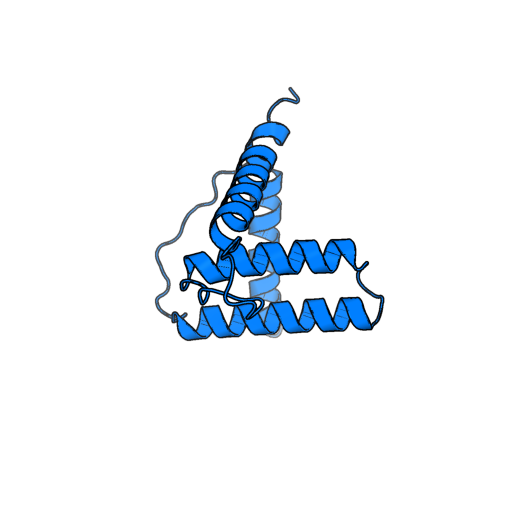1.879 1.00 89.44 84 LEU A O 1
ATOM 630 N N . PRO A 1 85 ? 12.141 -2.017 10.528 1.00 83.44 85 PRO A N 1
ATOM 631 C CA . PRO A 1 85 ? 13.404 -2.132 11.236 1.00 83.44 85 PRO A CA 1
ATOM 632 C C . PRO A 1 85 ? 14.200 -0.824 11.099 1.00 83.44 85 PRO A C 1
ATOM 634 O O . PRO A 1 85 ? 14.193 -0.251 10.007 1.00 83.44 85 PRO A O 1
ATOM 637 N N . PRO A 1 86 ? 14.879 -0.370 12.165 1.00 73.69 86 PRO A N 1
ATOM 638 C CA . PRO A 1 86 ? 15.842 0.719 12.045 1.00 73.69 86 PRO A CA 1
ATOM 639 C C . PRO A 1 86 ? 16.990 0.287 11.124 1.00 73.69 86 PRO A C 1
ATOM 641 O O . PRO A 1 86 ? 17.288 -0.908 11.065 1.00 73.69 86 PRO A O 1
ATOM 644 N N . ASP A 1 87 ? 17.645 1.251 10.471 1.00 67.44 87 ASP A N 1
ATOM 645 C CA . ASP A 1 87 ? 18.842 1.010 9.644 1.00 67.44 87 ASP A CA 1
ATOM 646 C C . ASP A 1 87 ? 18.572 0.037 8.476 1.00 67.44 87 ASP A C 1
ATOM 648 O O . ASP A 1 87 ? 19.108 -1.068 8.384 1.00 67.44 87 ASP A O 1
ATOM 652 N N . TRP A 1 88 ? 17.640 0.423 7.599 1.00 60.22 88 TRP A N 1
ATOM 653 C CA . TRP A 1 88 ? 17.170 -0.429 6.501 1.00 60.22 88 TRP A CA 1
ATOM 654 C C . TRP A 1 88 ? 18.202 -0.619 5.375 1.00 60.22 88 TRP A C 1
ATOM 656 O O . TRP A 1 88 ? 18.180 -1.653 4.706 1.00 60.22 88 TRP A O 1
ATOM 666 N N . ASP A 1 89 ? 19.097 0.346 5.150 1.00 64.31 89 ASP A N 1
ATOM 667 C CA . ASP A 1 89 ? 20.201 0.215 4.189 1.00 64.31 89 ASP A CA 1
ATOM 668 C C . ASP A 1 89 ? 21.431 -0.498 4.781 1.00 64.31 89 ASP A C 1
ATOM 670 O O . ASP A 1 89 ? 22.322 -0.908 4.030 1.00 64.31 89 ASP A O 1
ATOM 674 N N . GLY A 1 90 ? 21.428 -0.740 6.098 1.00 59.38 90 GLY A N 1
ATOM 675 C CA . GLY A 1 90 ? 22.454 -1.487 6.817 1.00 59.38 90 GLY A CA 1
ATOM 676 C C . GLY A 1 90 ? 23.781 -0.740 6.905 1.00 59.38 90 GLY A C 1
ATOM 677 O O . GLY A 1 90 ? 24.830 -1.383 7.027 1.00 59.38 90 GLY A O 1
ATOM 678 N N . ASP A 1 91 ? 23.751 0.588 6.781 1.00 67.31 91 ASP A N 1
ATOM 679 C CA . ASP A 1 91 ? 24.941 1.430 6.794 1.00 67.31 91 ASP A CA 1
ATOM 680 C C . ASP A 1 91 ? 25.440 1.725 8.219 1.00 67.31 91 ASP A C 1
ATOM 682 O O . ASP A 1 91 ? 26.604 2.097 8.405 1.00 67.31 91 ASP A O 1
ATOM 686 N N . GLY A 1 92 ? 24.601 1.493 9.238 1.00 61.53 92 GLY A N 1
ATOM 687 C CA . GLY A 1 92 ? 24.934 1.685 10.648 1.00 61.53 92 GLY A CA 1
ATOM 688 C C . GLY A 1 92 ? 25.234 3.138 11.028 1.00 61.53 92 GLY A C 1
ATOM 689 O O . GLY A 1 92 ? 25.754 3.389 12.121 1.00 61.53 92 GLY A O 1
ATOM 690 N N . CYS A 1 93 ? 24.944 4.095 10.145 1.00 62.06 93 CYS A N 1
ATOM 691 C CA . CYS A 1 93 ? 25.363 5.484 10.242 1.00 62.06 93 CYS A CA 1
ATOM 692 C C . CYS A 1 93 ? 24.190 6.452 10.395 1.00 62.06 93 CYS A C 1
ATOM 694 O O . CYS A 1 93 ? 24.286 7.348 11.241 1.00 62.06 93 CYS A O 1
ATOM 696 N N . THR A 1 94 ? 23.101 6.345 9.624 1.00 63.62 94 THR A N 1
ATOM 697 C CA . THR A 1 94 ? 21.961 7.276 9.767 1.00 63.62 94 THR A CA 1
ATOM 698 C C . THR A 1 94 ? 20.629 6.677 9.322 1.00 63.62 94 THR A C 1
ATOM 700 O O . THR A 1 94 ? 20.403 6.403 8.152 1.00 63.62 94 THR A O 1
ATOM 703 N N . ASP A 1 95 ? 19.683 6.589 10.260 1.00 72.38 95 ASP A N 1
ATOM 704 C CA . ASP A 1 95 ? 18.304 6.201 9.968 1.00 72.38 95 ASP A CA 1
ATOM 705 C C . ASP A 1 95 ? 17.498 7.395 9.415 1.00 72.38 95 ASP A C 1
ATOM 707 O O . ASP A 1 95 ? 16.918 8.181 10.171 1.00 72.38 95 ASP A O 1
ATOM 711 N N . TYR A 1 96 ? 17.472 7.541 8.087 1.00 79.12 96 TYR A N 1
ATOM 712 C CA . TYR A 1 96 ? 16.668 8.556 7.384 1.00 79.12 96 TYR A CA 1
ATOM 713 C C . TYR A 1 96 ? 15.172 8.220 7.327 1.00 79.12 96 TYR A C 1
ATOM 715 O O . TYR A 1 96 ? 14.363 9.035 6.874 1.00 79.12 96 TYR A O 1
ATOM 723 N N . LEU A 1 97 ? 14.772 7.039 7.807 1.00 84.56 97 LEU A N 1
ATOM 724 C CA . LEU A 1 97 ? 13.441 6.500 7.569 1.00 84.56 97 LEU A CA 1
ATOM 725 C C . LEU A 1 97 ? 12.332 7.379 8.151 1.00 84.56 97 LEU A C 1
ATOM 727 O O . LEU A 1 97 ? 11.277 7.536 7.536 1.00 84.56 97 LEU A O 1
ATOM 731 N N . ASN A 1 98 ? 12.564 7.986 9.317 1.00 86.25 98 ASN A N 1
ATOM 732 C CA . ASN A 1 98 ? 11.591 8.887 9.934 1.00 86.25 98 ASN A CA 1
ATOM 733 C C . ASN A 1 98 ? 11.314 10.123 9.067 1.00 86.25 98 ASN A C 1
ATOM 735 O O . ASN A 1 98 ? 10.151 10.501 8.898 1.00 86.25 98 ASN A O 1
ATOM 739 N N . ASP A 1 99 ? 12.359 10.732 8.508 1.00 87.44 99 ASP A N 1
ATOM 740 C CA . ASP A 1 99 ? 12.237 11.930 7.676 1.00 87.44 99 ASP A CA 1
ATOM 741 C C . ASP A 1 99 ? 11.584 11.593 6.329 1.00 87.44 99 ASP A C 1
ATOM 743 O O . ASP A 1 99 ? 10.665 12.294 5.889 1.00 87.44 99 ASP A O 1
ATOM 747 N N . ASP A 1 100 ? 11.963 10.464 5.726 1.00 89.56 100 ASP A N 1
ATOM 748 C CA . ASP A 1 100 ? 11.366 9.975 4.484 1.00 89.56 100 ASP A CA 1
ATOM 749 C C . ASP A 1 100 ? 9.876 9.661 4.658 1.00 89.56 100 ASP A C 1
ATOM 751 O O . ASP A 1 100 ? 9.030 10.124 3.884 1.00 89.56 100 ASP A O 1
ATOM 755 N N . LEU A 1 101 ? 9.509 8.936 5.718 1.00 90.88 101 LEU A N 1
ATOM 756 C CA . LEU A 1 101 ? 8.110 8.655 6.037 1.00 90.88 101 LEU A CA 1
ATOM 757 C C . LEU A 1 101 ? 7.324 9.948 6.287 1.00 90.88 101 LEU A C 1
ATOM 759 O O . LEU A 1 101 ? 6.197 10.087 5.799 1.00 90.88 101 LEU A O 1
ATOM 763 N N . ALA A 1 102 ? 7.903 10.914 7.006 1.00 91.31 102 ALA A N 1
ATOM 764 C CA . ALA A 1 102 ? 7.267 12.201 7.270 1.00 91.31 102 ALA A CA 1
ATOM 765 C C . ALA A 1 102 ? 7.015 12.995 5.978 1.00 91.31 102 ALA A C 1
ATOM 767 O O . ALA A 1 102 ? 5.916 13.538 5.792 1.00 91.31 102 ALA A O 1
ATOM 768 N N . MET A 1 103 ? 7.985 13.020 5.061 1.00 91.50 103 MET A N 1
ATOM 769 C CA . MET A 1 103 ? 7.850 13.644 3.745 1.00 91.50 103 MET A CA 1
ATOM 770 C C . MET A 1 103 ? 6.724 12.987 2.936 1.00 91.50 103 MET A C 1
ATOM 772 O O . MET A 1 103 ? 5.826 13.677 2.443 1.00 91.50 103 MET A O 1
ATOM 776 N N . MET A 1 104 ? 6.707 11.655 2.854 1.00 92.62 104 MET A N 1
ATOM 777 C CA . MET A 1 104 ? 5.704 10.914 2.081 1.00 92.62 104 MET A CA 1
ATOM 778 C C . MET A 1 104 ? 4.290 11.091 2.646 1.00 92.62 104 MET A C 1
ATOM 780 O O . MET A 1 104 ? 3.333 11.329 1.903 1.00 92.62 104 MET A O 1
ATOM 784 N N . VAL A 1 105 ? 4.141 11.040 3.971 1.00 93.56 105 VAL A N 1
ATOM 785 C CA . VAL A 1 105 ? 2.857 11.276 4.644 1.00 93.56 105 VAL A CA 1
ATOM 786 C C . VAL A 1 105 ? 2.376 12.715 4.438 1.00 93.56 105 VAL A C 1
ATOM 788 O O . VAL A 1 105 ? 1.173 12.940 4.267 1.00 93.56 105 VAL A O 1
ATOM 791 N N . THR A 1 106 ? 3.283 13.692 4.426 1.00 93.44 106 THR A N 1
ATOM 792 C CA . THR A 1 106 ? 2.943 15.094 4.146 1.00 93.44 106 THR A CA 1
ATOM 793 C C . THR A 1 106 ? 2.428 15.252 2.720 1.00 93.44 106 THR A C 1
ATOM 795 O O . THR A 1 106 ? 1.313 15.745 2.539 1.00 93.44 106 THR A O 1
ATOM 798 N N . ALA A 1 107 ? 3.143 14.71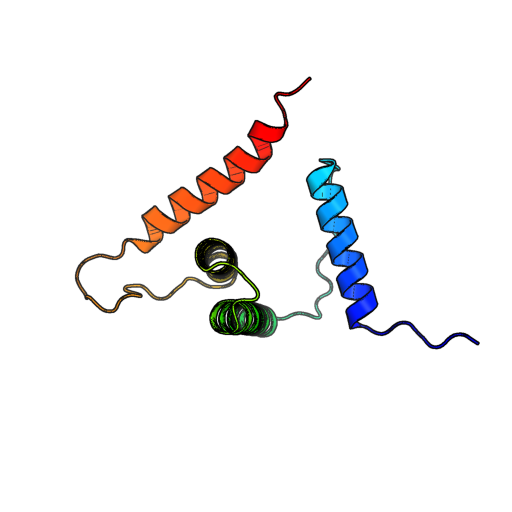5 1.729 1.00 88.81 107 ALA A N 1
ATOM 799 C CA . ALA A 1 107 ? 2.711 14.731 0.332 1.00 88.81 107 ALA A CA 1
ATOM 800 C C . ALA A 1 107 ? 1.328 14.075 0.137 1.00 88.81 107 ALA A C 1
ATOM 802 O O . ALA A 1 107 ? 0.478 14.601 -0.584 1.00 88.81 107 ALA A O 1
ATOM 803 N N . LEU A 1 108 ? 1.042 12.967 0.833 1.00 89.69 108 LEU A N 1
ATOM 804 C CA . LEU A 1 108 ? -0.281 12.328 0.818 1.00 89.69 108 LEU A CA 1
ATOM 805 C C . LEU A 1 108 ? -1.383 13.227 1.395 1.00 89.69 108 LEU A C 1
ATOM 807 O O . LEU A 1 108 ? -2.486 13.319 0.842 1.00 89.69 108 LEU A O 1
ATOM 811 N N . ARG A 1 109 ? -1.103 13.898 2.517 1.00 89.94 109 ARG A N 1
ATOM 812 C CA . ARG A 1 109 ? -2.047 14.824 3.158 1.00 89.94 109 ARG A CA 1
ATOM 813 C C . ARG A 1 109 ? -2.327 16.028 2.263 1.00 89.94 109 ARG A C 1
ATOM 815 O O . ARG A 1 109 ? -3.490 16.413 2.146 1.00 89.94 109 ARG A O 1
ATOM 822 N N . GLU A 1 110 ? -1.306 16.565 1.607 1.00 87.75 110 GLU A N 1
ATOM 823 C CA . GLU A 1 110 ? -1.422 17.668 0.652 1.00 87.75 110 GLU A CA 1
ATOM 824 C C . GLU A 1 110 ? -2.170 17.261 -0.616 1.00 87.75 110 GLU A C 1
ATOM 826 O O . GLU A 1 110 ? -3.082 17.963 -1.042 1.00 87.75 110 GLU A O 1
ATOM 831 N N . ALA A 1 111 ? -1.883 16.095 -1.197 1.00 81.75 111 ALA A N 1
ATOM 832 C CA . ALA A 1 111 ? -2.612 15.598 -2.365 1.00 81.75 111 ALA A CA 1
ATOM 833 C C . ALA A 1 111 ? -4.120 15.466 -2.086 1.00 81.75 111 ALA A C 1
ATOM 835 O O . ALA A 1 111 ? -4.960 15.766 -2.946 1.00 81.75 111 ALA A O 1
ATOM 836 N N . ARG A 1 112 ? -4.474 15.073 -0.857 1.00 80.25 112 ARG A N 1
ATOM 837 C CA . ARG A 1 112 ? -5.861 15.007 -0.389 1.00 80.25 112 ARG A CA 1
ATOM 838 C C . ARG A 1 112 ? -6.507 16.396 -0.289 1.00 80.25 112 ARG A C 1
ATOM 840 O O . ARG A 1 112 ? -7.674 16.536 -0.664 1.00 80.25 112 ARG A O 1
ATOM 847 N N . THR A 1 113 ? -5.786 17.424 0.170 1.00 76.31 113 THR A N 1
ATOM 848 C CA . THR A 1 113 ? -6.317 18.795 0.329 1.00 76.31 113 THR A CA 1
ATOM 849 C C . THR A 1 113 ? -6.299 19.606 -0.974 1.00 76.31 113 THR A C 1
ATOM 851 O O . THR A 1 113 ? -7.322 20.198 -1.325 1.00 76.31 113 THR A O 1
ATOM 854 N N . ALA A 1 114 ? -5.200 19.582 -1.736 1.00 63.66 114 ALA A N 1
ATOM 855 C CA . ALA A 1 114 ? -4.943 20.381 -2.940 1.00 63.66 114 ALA A CA 1
ATOM 856 C C . ALA A 1 114 ? -5.931 20.124 -4.088 1.00 63.66 114 ALA A C 1
ATOM 858 O O . ALA A 1 114 ? -6.319 21.053 -4.796 1.00 63.66 114 ALA A O 1
ATOM 859 N N . ARG A 1 115 ? -6.462 18.901 -4.225 1.00 55.59 115 ARG A N 1
ATOM 860 C CA . ARG A 1 115 ? -7.574 18.610 -5.157 1.00 55.59 115 ARG A CA 1
ATOM 861 C C . ARG A 1 115 ? -8.905 19.296 -4.787 1.00 55.59 115 ARG A C 1
ATOM 863 O O . ARG A 1 115 ? -9.934 18.981 -5.371 1.00 55.59 115 ARG A O 1
ATOM 870 N N . GLY A 1 116 ? -8.905 20.189 -3.793 1.00 47.56 116 GLY A N 1
ATOM 871 C CA . GLY A 1 116 ? -10.080 20.860 -3.232 1.00 47.56 116 GLY A CA 1
ATOM 872 C C . GLY A 1 116 ? -10.152 22.347 -3.463 1.00 47.56 116 GLY A C 1
ATOM 873 O O . GLY A 1 116 ? -11.104 22.964 -3.008 1.00 47.56 116 GLY A O 1
ATOM 874 N N . HIS A 1 117 ? -9.161 22.900 -4.155 1.00 41.16 117 HIS A N 1
ATOM 875 C CA . HIS A 1 117 ? -9.069 24.320 -4.481 1.00 41.16 117 HIS A CA 1
ATOM 876 C C . HIS A 1 117 ? -9.395 24.627 -5.949 1.00 41.16 117 HIS A C 1
ATOM 878 O O . HIS A 1 117 ? -9.027 25.679 -6.458 1.00 41.16 117 HIS A O 1
ATOM 884 N N . LYS A 1 118 ? -10.106 23.732 -6.641 1.00 36.75 118 LYS A N 1
ATOM 885 C CA . LYS A 1 118 ? -10.739 24.057 -7.925 1.00 36.75 118 LYS A CA 1
ATOM 886 C C . LYS A 1 118 ? -12.251 24.019 -7.745 1.00 36.75 118 LYS A C 1
ATOM 888 O O . LYS A 1 118 ? -12.874 22.985 -7.974 1.00 36.75 118 LYS A O 1
ATOM 893 N N . GLY A 1 119 ? -12.768 25.124 -7.208 1.00 37.59 119 GLY A N 1
ATOM 894 C CA . GLY A 1 119 ? -14.125 25.578 -7.510 1.00 37.59 119 GLY A CA 1
ATOM 895 C C . GLY A 1 119 ? -14.197 26.127 -8.928 1.00 37.59 119 GLY A C 1
ATOM 896 O O . GLY A 1 119 ? -13.116 26.418 -9.497 1.00 37.59 119 GLY A O 1
#

Radius of gyration: 17.55 Å; chains: 1; bounding box: 54×46×31 Å

Sequence (119 aa):
MSEPVAADERLYAAMLRLLVGYGNRQACEIPGPRGVVRRQDALDAVIQVAAVVDEAVHAGAIPVDRGLHAAAMLMVVREFVQPLPPDWDGDGCTDYLNDDLAMMVTALREARTARGHKG

pLDDT: mean 85.43, std 14.28, range [36.75, 97.75]